Protein AF-A0A942YZ38-F1 (afdb_monomer_lite)

Foldseek 3Di:
DVVVVVVVVVVVVVVVVVVVVVVVVVVVVVVVVVVVVVVVVVVVVVVVVVVVVVVVVVVVVVVVVVVVVVVVVVVVVVVVVVVVVVVVVVVVVVVVVVVVVVVVVVVVVPPPPPPVVVVVVVVVVVVVVCVVPVPDDDDDDDDDDDDDDDDDDDDDDDDDD

pLDDT: mean 71.99, std 17.19, range [37.12, 97.88]

Sequence (161 aa):
MQIILYLSVALIAIAFFILVLSLTKTLKAMKETLESVSHTLDGLESQLKGVTGETTMLLHKTNVLADDIQGKVEKLDTVVHAVQGVGSTIQDMNDSLRKVSTSVSSAMVRNQDKVAQVVQWGAVVKELKDKWFGEKNKHDEKKPFDSEVKIHTHQLERSNS

Secondary structure (DSSP, 8-state):
-HHHHHHHHHHHHHHHHHHHHHHHHHHHHHHHHHHHHHHHHHHHHHHHHHHHHHHHHHHHHHHHHHHHHHHHHHHHHHHHHHHHHHHHHHHHHHHHHHHHHHHHHHHTTS-GGGHHHHHHHHHHHHHHHHHHH--S-------------------------

Structure (mmCIF, N/CA/C/O backbone):
data_AF-A0A942YZ38-F1
#
_entry.id   AF-A0A942YZ38-F1
#
loop_
_atom_site.group_PDB
_atom_site.id
_atom_site.type_symbol
_atom_site.label_atom_id
_atom_site.label_alt_id
_atom_site.label_comp_id
_atom_site.label_asym_id
_atom_site.label_entity_id
_atom_site.label_seq_id
_atom_site.pdbx_PDB_ins_code
_atom_site.Cartn_x
_atom_site.Cartn_y
_atom_site.Cartn_z
_atom_site.occupancy
_atom_site.B_iso_or_equiv
_atom_site.auth_seq_id
_atom_site.auth_comp_id
_atom_site.auth_asym_id
_atom_site.auth_atom_id
_atom_site.pdbx_PDB_model_num
ATOM 1 N N . MET A 1 1 ? 37.250 5.989 -52.418 1.00 74.06 1 MET A N 1
ATOM 2 C CA . MET A 1 1 ? 35.864 6.366 -52.048 1.00 74.06 1 MET A CA 1
ATOM 3 C C . MET A 1 1 ? 35.075 5.206 -51.431 1.00 74.06 1 MET A C 1
ATOM 5 O O . MET A 1 1 ? 34.513 5.404 -50.367 1.00 74.06 1 MET A O 1
ATOM 9 N N . GLN A 1 2 ? 35.073 3.995 -52.008 1.00 85.88 2 GLN A N 1
ATOM 10 C CA . GLN A 1 2 ? 34.259 2.866 -51.506 1.00 85.88 2 GLN A CA 1
ATOM 11 C C . GLN A 1 2 ? 34.633 2.355 -50.097 1.00 85.88 2 GLN A C 1
ATOM 13 O O . GLN A 1 2 ? 33.749 2.044 -49.311 1.00 85.88 2 GLN A O 1
ATOM 18 N N . ILE A 1 3 ? 35.922 2.325 -49.739 1.00 89.88 3 ILE A N 1
ATOM 19 C CA . ILE A 1 3 ? 36.390 1.849 -48.418 1.00 89.88 3 ILE A CA 1
ATOM 20 C C . ILE A 1 3 ? 35.828 2.684 -47.257 1.00 89.88 3 ILE A C 1
ATOM 22 O O . ILE A 1 3 ? 35.427 2.132 -46.238 1.00 89.88 3 ILE A O 1
ATOM 26 N N . ILE A 1 4 ? 35.749 4.008 -47.429 1.00 90.19 4 ILE A N 1
ATOM 27 C CA . ILE A 1 4 ? 35.201 4.920 -46.414 1.00 90.19 4 ILE A CA 1
ATOM 28 C C . ILE A 1 4 ? 33.705 4.637 -46.211 1.00 90.19 4 ILE A C 1
ATOM 30 O O . ILE A 1 4 ? 33.241 4.594 -45.078 1.00 90.19 4 ILE A O 1
ATOM 34 N N . LEU A 1 5 ? 32.974 4.358 -47.298 1.00 91.44 5 LEU A N 1
ATOM 35 C CA . LEU A 1 5 ? 31.548 4.029 -47.251 1.00 91.44 5 LEU A CA 1
ATOM 36 C C . LEU A 1 5 ? 31.299 2.732 -46.464 1.00 91.44 5 LEU A C 1
ATOM 38 O O . LEU A 1 5 ? 30.448 2.720 -45.576 1.00 91.44 5 LEU A O 1
ATOM 42 N N . TYR A 1 6 ? 32.076 1.673 -46.714 1.00 94.06 6 TYR A N 1
ATOM 43 C CA . TYR A 1 6 ? 31.960 0.422 -45.951 1.00 94.06 6 TYR A CA 1
ATOM 44 C C . TYR A 1 6 ? 32.258 0.612 -44.459 1.00 94.06 6 TYR A C 1
ATOM 46 O O . TYR A 1 6 ? 31.536 0.077 -43.618 1.00 94.06 6 TYR A O 1
ATOM 54 N N . LEU A 1 7 ? 33.275 1.412 -44.121 1.00 93.25 7 LEU A N 1
ATOM 55 C CA . LEU A 1 7 ? 33.631 1.688 -42.729 1.00 93.25 7 LEU A CA 1
ATOM 56 C C . LEU A 1 7 ? 32.529 2.471 -41.994 1.00 93.25 7 LEU A C 1
ATOM 58 O O . LEU A 1 7 ? 32.206 2.158 -40.848 1.00 93.25 7 LEU A O 1
ATOM 62 N N . SER A 1 8 ? 31.910 3.454 -42.654 1.00 95.12 8 SER A N 1
ATOM 63 C CA . SER A 1 8 ? 30.788 4.212 -42.086 1.00 95.12 8 SER A CA 1
ATOM 64 C C . SER A 1 8 ? 29.569 3.330 -41.831 1.00 95.12 8 SER A C 1
ATOM 66 O O . SER A 1 8 ? 28.976 3.403 -40.756 1.00 95.12 8 SER A O 1
ATOM 68 N N . VAL A 1 9 ? 29.216 2.466 -42.787 1.00 95.94 9 VAL A N 1
ATOM 69 C CA . VAL A 1 9 ? 28.099 1.523 -42.623 1.00 95.94 9 VAL A CA 1
ATOM 70 C C . VAL A 1 9 ? 28.369 0.561 -41.465 1.00 95.94 9 VAL A C 1
ATOM 72 O O . VAL A 1 9 ? 27.471 0.319 -40.660 1.00 95.94 9 VAL A O 1
ATOM 75 N N . ALA A 1 10 ? 29.607 0.076 -41.318 1.00 95.06 10 ALA A N 1
ATOM 76 C CA . ALA A 1 10 ? 29.989 -0.773 -40.193 1.00 95.06 10 ALA A CA 1
ATOM 77 C C . ALA A 1 10 ? 29.823 -0.058 -38.837 1.00 95.06 10 ALA A C 1
ATOM 79 O O . ALA A 1 10 ? 29.262 -0.636 -37.906 1.00 95.06 10 ALA A O 1
ATOM 80 N N . LEU A 1 11 ? 30.235 1.210 -38.725 1.00 96.25 11 LEU A N 1
ATOM 81 C CA . LEU A 1 11 ? 30.043 1.991 -37.496 1.00 96.25 11 LEU A CA 1
ATOM 82 C C . LEU A 1 11 ? 28.565 2.227 -37.168 1.00 96.25 11 LEU A C 1
ATOM 84 O O . LEU A 1 11 ? 28.163 2.071 -36.014 1.00 96.25 11 LEU A O 1
ATOM 88 N N . ILE A 1 12 ? 27.750 2.566 -38.169 1.00 96.75 12 ILE A N 1
ATOM 89 C CA . ILE A 1 12 ? 26.306 2.762 -37.986 1.00 96.75 12 ILE A CA 1
ATOM 90 C C . ILE A 1 12 ? 25.648 1.458 -37.523 1.00 96.75 12 ILE A C 1
ATOM 92 O O . ILE A 1 12 ? 24.832 1.487 -36.604 1.00 96.75 12 ILE A O 1
ATOM 96 N N . ALA A 1 13 ? 26.029 0.317 -38.103 1.00 96.88 13 ALA A N 1
ATOM 97 C CA . ALA A 1 13 ? 25.505 -0.986 -37.704 1.00 96.88 13 ALA A CA 1
ATOM 98 C C . ALA A 1 13 ? 25.809 -1.300 -36.229 1.00 96.88 13 ALA A C 1
ATOM 100 O O . ALA A 1 13 ? 24.920 -1.743 -35.502 1.00 96.88 13 ALA A O 1
ATOM 101 N N . ILE A 1 14 ? 27.028 -1.012 -35.761 1.00 97.12 14 ILE A N 1
ATOM 102 C CA . ILE A 1 14 ? 27.412 -1.209 -34.354 1.00 97.12 14 ILE A CA 1
ATOM 103 C C . ILE A 1 14 ? 26.615 -0.277 -33.431 1.00 97.12 14 ILE A C 1
ATOM 105 O O . ILE A 1 14 ? 26.077 -0.724 -32.417 1.00 97.12 14 ILE A O 1
ATOM 109 N N . ALA A 1 15 ? 26.490 1.006 -33.782 1.00 97.00 15 ALA A N 1
ATOM 110 C CA . ALA A 1 15 ? 25.721 1.966 -32.990 1.00 97.00 15 ALA A CA 1
ATOM 111 C C . ALA A 1 15 ? 24.236 1.578 -32.905 1.00 97.00 15 ALA A C 1
ATOM 113 O O . ALA A 1 15 ? 23.643 1.592 -31.824 1.00 97.00 15 ALA A O 1
ATOM 114 N N . PHE A 1 16 ? 23.650 1.168 -34.032 1.00 97.88 16 PHE A N 1
ATOM 115 C CA . PHE A 1 16 ? 22.271 0.698 -34.086 1.00 97.88 16 PHE A CA 1
ATOM 116 C C . PHE A 1 16 ? 22.077 -0.579 -33.263 1.00 97.88 16 PHE A C 1
ATOM 118 O O . PHE A 1 16 ? 21.100 -0.692 -32.526 1.00 97.88 16 PHE A O 1
ATOM 125 N N . PHE A 1 17 ? 23.031 -1.511 -33.310 1.00 97.38 17 PHE A N 1
ATOM 126 C CA . PHE A 1 17 ? 22.991 -2.717 -32.488 1.00 97.38 17 PHE A CA 1
ATOM 127 C C . PHE A 1 17 ? 22.954 -2.389 -30.987 1.00 97.38 17 PHE A C 1
ATOM 129 O O . PHE A 1 17 ? 22.100 -2.902 -30.262 1.00 97.38 17 PHE A O 1
ATOM 136 N N . ILE A 1 18 ? 23.810 -1.474 -30.521 1.00 97.50 18 ILE A N 1
ATOM 137 C CA . ILE A 1 18 ? 23.808 -1.015 -29.120 1.00 97.50 18 ILE A CA 1
ATOM 138 C C . ILE A 1 18 ? 22.470 -0.350 -28.756 1.00 97.50 18 ILE A C 1
ATOM 140 O O . ILE A 1 18 ? 21.935 -0.590 -27.669 1.00 97.50 18 ILE A O 1
ATOM 144 N N . LEU A 1 19 ? 21.902 0.453 -29.660 1.00 97.44 19 LEU A N 1
ATOM 145 C CA . LEU A 1 19 ? 20.600 1.091 -29.462 1.00 97.44 19 LEU A CA 1
ATOM 146 C C . LEU A 1 19 ? 19.478 0.055 -29.297 1.00 97.44 19 LEU A C 1
ATOM 148 O O . LEU A 1 19 ? 18.682 0.164 -28.364 1.00 97.44 19 LEU A O 1
ATOM 152 N N . VAL A 1 20 ? 19.449 -0.984 -30.135 1.00 97.56 20 VAL A N 1
ATOM 153 C CA . VAL A 1 20 ? 18.461 -2.072 -30.043 1.00 97.56 20 VAL A CA 1
ATOM 154 C C . VAL A 1 20 ? 18.587 -2.831 -28.719 1.00 97.56 20 VAL A C 1
ATOM 156 O O . VAL A 1 20 ? 17.570 -3.127 -28.082 1.00 97.56 20 VAL A O 1
ATOM 159 N N . LEU A 1 21 ? 19.811 -3.105 -28.256 1.00 97.06 21 LEU A N 1
ATOM 160 C CA . LEU A 1 21 ? 20.030 -3.753 -26.959 1.00 97.06 21 LEU A CA 1
ATOM 161 C C . LEU A 1 21 ? 19.491 -2.906 -25.801 1.00 97.06 21 LEU A C 1
ATOM 163 O O . LEU A 1 21 ? 18.802 -3.430 -24.922 1.00 97.06 21 LEU A O 1
ATOM 167 N N . SER A 1 22 ? 19.771 -1.603 -25.805 1.00 96.50 22 SER A N 1
ATOM 168 C CA . SER A 1 22 ? 19.262 -0.678 -24.786 1.00 96.50 22 SER A CA 1
ATOM 169 C C . SER A 1 22 ? 17.737 -0.586 -24.819 1.00 96.50 22 SER A C 1
ATOM 171 O O . SER A 1 22 ? 17.096 -0.682 -23.775 1.00 96.50 22 SER A O 1
ATOM 173 N N . LEU A 1 23 ? 17.141 -0.493 -26.010 1.00 97.38 23 LEU A N 1
ATOM 174 C CA . LEU A 1 23 ? 15.690 -0.424 -26.164 1.00 97.38 23 LEU A CA 1
ATOM 175 C C . LEU A 1 23 ? 15.004 -1.701 -25.665 1.00 97.38 23 LEU A C 1
ATOM 177 O O . LEU A 1 23 ? 13.996 -1.625 -24.968 1.00 97.38 23 LEU A O 1
ATOM 181 N N . THR A 1 24 ? 15.583 -2.870 -25.947 1.00 96.88 24 THR A N 1
ATOM 182 C CA . THR A 1 24 ? 15.069 -4.159 -25.457 1.00 96.88 24 THR A CA 1
ATOM 183 C C . THR A 1 24 ? 15.045 -4.203 -23.928 1.00 96.88 24 THR A C 1
ATOM 185 O O . THR A 1 24 ? 14.061 -4.652 -23.339 1.00 96.88 24 THR A O 1
ATOM 188 N N . LYS A 1 25 ? 16.094 -3.694 -23.266 1.00 96.25 25 LYS A N 1
ATOM 189 C CA . LYS A 1 25 ? 16.135 -3.591 -21.798 1.00 96.25 25 LYS A CA 1
ATOM 190 C C . LYS A 1 25 ? 15.047 -2.658 -21.266 1.00 96.25 25 LYS A C 1
ATOM 192 O O . LYS A 1 25 ? 14.335 -3.039 -20.341 1.00 96.25 25 LYS A O 1
ATOM 197 N N . THR A 1 26 ? 14.883 -1.482 -21.873 1.00 97.06 26 THR A N 1
ATOM 198 C CA . THR A 1 26 ? 13.847 -0.514 -21.480 1.00 97.06 26 THR A CA 1
ATOM 199 C C . THR A 1 26 ? 12.444 -1.093 -21.635 1.00 97.06 26 THR A C 1
ATOM 201 O O . THR A 1 26 ? 11.640 -1.009 -20.710 1.00 97.06 26 THR A O 1
ATOM 204 N N . LEU A 1 27 ? 12.152 -1.733 -22.771 1.00 96.94 27 LEU A N 1
ATOM 205 C CA . LEU A 1 27 ? 10.853 -2.364 -23.013 1.00 96.94 27 LEU A CA 1
ATOM 206 C C . LEU A 1 27 ? 10.575 -3.494 -22.017 1.00 96.94 27 LEU A C 1
ATOM 208 O O . LEU A 1 27 ? 9.446 -3.627 -21.549 1.00 96.94 27 LEU A O 1
ATOM 212 N N . LYS A 1 28 ? 11.596 -4.278 -21.650 1.00 96.62 28 LYS A N 1
ATOM 213 C CA . LYS A 1 28 ? 11.456 -5.325 -20.633 1.00 96.62 28 LYS A CA 1
ATOM 214 C C . LYS A 1 28 ? 11.135 -4.740 -19.253 1.00 96.62 28 LYS A C 1
ATOM 216 O O . LYS A 1 28 ? 10.180 -5.189 -18.630 1.00 96.62 28 LYS A O 1
ATOM 221 N N . ALA A 1 29 ? 11.856 -3.706 -18.823 1.00 96.06 29 ALA A N 1
ATOM 222 C CA . ALA A 1 29 ? 11.585 -3.023 -17.556 1.00 96.06 29 ALA A CA 1
ATOM 223 C C . ALA A 1 29 ? 10.184 -2.387 -17.530 1.00 96.06 29 ALA A C 1
ATOM 225 O O . ALA A 1 29 ? 9.472 -2.455 -16.528 1.00 96.06 29 ALA A O 1
ATOM 226 N N . MET A 1 30 ? 9.751 -1.810 -18.654 1.00 96.31 30 MET A N 1
ATOM 227 C CA . MET A 1 30 ? 8.404 -1.256 -18.786 1.00 96.31 30 MET A CA 1
ATOM 228 C C . MET A 1 30 ? 7.333 -2.349 -18.701 1.00 96.31 30 MET A C 1
ATOM 230 O O . MET A 1 30 ? 6.317 -2.149 -18.042 1.00 96.31 30 MET A O 1
ATOM 234 N N . LYS A 1 31 ? 7.570 -3.521 -19.303 1.00 96.12 31 LYS A N 1
ATOM 235 C CA . LYS A 1 31 ? 6.676 -4.678 -19.177 1.00 96.12 31 LYS A CA 1
ATOM 236 C C . LYS A 1 31 ? 6.559 -5.146 -17.722 1.00 96.12 31 LYS A C 1
ATOM 238 O O . LYS A 1 31 ? 5.443 -5.291 -17.240 1.00 96.12 31 LYS A O 1
ATOM 243 N N . GLU A 1 32 ? 7.681 -5.320 -17.025 1.00 96.44 32 GLU A N 1
ATOM 244 C CA . GLU A 1 32 ? 7.706 -5.712 -15.604 1.00 96.44 32 GLU A CA 1
ATOM 245 C C . GLU A 1 32 ? 6.981 -4.685 -14.716 1.00 96.44 32 GLU A C 1
ATOM 247 O O . GLU A 1 32 ? 6.253 -5.044 -13.789 1.00 96.44 32 GLU A O 1
ATOM 252 N N . THR A 1 33 ? 7.117 -3.396 -15.039 1.00 96.31 33 THR A N 1
ATOM 253 C CA . THR A 1 33 ? 6.394 -2.316 -14.353 1.00 96.31 33 THR A CA 1
ATOM 254 C C . THR A 1 33 ? 4.887 -2.427 -14.576 1.00 96.31 33 THR A C 1
ATOM 256 O O . THR A 1 33 ? 4.123 -2.369 -13.616 1.00 96.31 33 THR A O 1
ATOM 259 N N . LEU A 1 34 ? 4.444 -2.613 -15.822 1.00 96.12 34 LEU A N 1
ATOM 260 C CA . LEU A 1 34 ? 3.022 -2.760 -16.149 1.00 96.12 34 LEU A CA 1
ATOM 261 C C . LEU A 1 34 ? 2.406 -4.003 -15.494 1.00 96.12 34 LEU A C 1
ATOM 263 O O . LEU A 1 34 ? 1.284 -3.936 -14.999 1.00 96.12 34 LEU A O 1
ATOM 267 N N . GLU A 1 35 ? 3.146 -5.109 -15.439 1.00 95.31 35 GLU A N 1
ATOM 268 C CA . GLU A 1 35 ? 2.733 -6.335 -14.749 1.00 95.31 35 GLU A CA 1
ATOM 269 C C . GLU A 1 35 ? 2.599 -6.106 -13.234 1.00 95.31 35 GLU A C 1
ATOM 271 O O . GLU A 1 35 ? 1.590 -6.472 -12.634 1.00 95.31 35 GLU A O 1
ATOM 276 N N . SER A 1 36 ? 3.545 -5.385 -12.626 1.00 95.25 36 SER A N 1
ATOM 277 C CA . SER A 1 36 ? 3.476 -4.991 -11.210 1.00 95.25 36 SER A CA 1
ATOM 278 C C . SER A 1 36 ? 2.297 -4.059 -10.912 1.00 95.25 36 SER A C 1
ATOM 280 O O . SER A 1 36 ? 1.634 -4.204 -9.884 1.00 95.25 36 SER A O 1
ATOM 282 N N . VAL A 1 37 ? 2.007 -3.111 -11.810 1.00 95.44 37 VAL A N 1
ATOM 283 C CA . VAL A 1 37 ? 0.832 -2.233 -11.703 1.00 95.44 37 VAL A CA 1
ATOM 284 C C . VAL A 1 37 ? -0.451 -3.052 -11.815 1.00 95.44 37 VAL A C 1
ATOM 286 O O . VAL A 1 37 ? -1.337 -2.868 -10.987 1.00 95.44 37 VAL A O 1
ATOM 289 N N . SER A 1 38 ? -0.537 -3.995 -12.759 1.00 93.81 38 SER A N 1
ATOM 290 C CA . SER A 1 38 ? -1.689 -4.901 -12.876 1.00 93.81 38 SER A CA 1
ATOM 291 C C . SER A 1 38 ? -1.907 -5.693 -11.587 1.00 93.81 38 SER A C 1
ATOM 293 O O . SER A 1 38 ? -2.999 -5.664 -11.031 1.00 93.81 38 SER A O 1
ATOM 295 N N . HIS A 1 39 ? -0.854 -6.311 -11.045 1.00 93.12 39 HIS A N 1
ATOM 296 C CA . HIS A 1 39 ? -0.932 -7.031 -9.772 1.00 93.12 39 HIS A CA 1
ATOM 297 C C . HIS A 1 39 ? -1.317 -6.132 -8.594 1.00 93.12 39 HIS A C 1
ATOM 299 O O . HIS A 1 39 ? -2.035 -6.564 -7.694 1.00 93.12 39 HIS A O 1
ATOM 305 N N . THR A 1 40 ? -0.861 -4.878 -8.590 1.00 93.44 40 THR A N 1
ATOM 306 C CA . THR A 1 40 ? -1.246 -3.897 -7.567 1.00 93.44 40 THR A CA 1
ATOM 307 C C . THR A 1 40 ? -2.728 -3.555 -7.672 1.00 93.44 40 THR A C 1
ATOM 309 O O . THR A 1 40 ? -3.398 -3.475 -6.647 1.00 93.44 40 THR A O 1
ATOM 312 N N . LEU A 1 41 ? -3.254 -3.383 -8.886 1.00 91.50 41 LEU A N 1
ATOM 313 C CA . LEU A 1 41 ? -4.675 -3.120 -9.113 1.00 91.50 41 LEU A CA 1
ATOM 314 C C . LEU A 1 41 ? -5.542 -4.321 -8.720 1.00 91.50 41 LEU A C 1
ATOM 316 O O . LEU A 1 41 ? -6.530 -4.123 -8.016 1.00 91.50 41 LEU A O 1
ATOM 320 N N . ASP A 1 42 ? -5.135 -5.546 -9.059 1.00 87.75 42 ASP A N 1
ATOM 321 C CA . ASP A 1 42 ? -5.824 -6.772 -8.627 1.00 87.75 42 ASP A CA 1
ATOM 322 C C . ASP A 1 42 ? -5.809 -6.910 -7.094 1.00 87.75 42 ASP A C 1
ATOM 324 O O . ASP A 1 42 ? -6.827 -7.194 -6.455 1.00 87.75 42 ASP A O 1
ATOM 328 N N . GLY A 1 43 ? -4.649 -6.661 -6.476 1.00 88.62 43 GLY A N 1
ATOM 329 C CA . GLY A 1 43 ? -4.490 -6.672 -5.025 1.00 88.62 43 GLY A CA 1
ATOM 330 C C . GLY A 1 43 ? -5.316 -5.586 -4.334 1.00 88.62 43 GLY A C 1
ATOM 331 O O . GLY A 1 43 ? -5.862 -5.827 -3.255 1.00 88.62 43 GLY A O 1
ATOM 332 N N . LEU A 1 44 ? -5.442 -4.409 -4.949 1.00 87.75 44 LEU A N 1
ATOM 333 C CA . LEU A 1 44 ? -6.273 -3.313 -4.459 1.00 87.75 44 LEU A CA 1
ATOM 334 C C . LEU A 1 44 ? -7.764 -3.636 -4.605 1.00 87.75 44 LEU A C 1
ATOM 336 O O . LEU A 1 44 ? -8.513 -3.418 -3.658 1.00 87.75 44 LEU A O 1
ATOM 340 N N . GLU A 1 45 ? -8.204 -4.204 -5.731 1.00 82.25 45 GLU A N 1
ATOM 341 C CA . GLU A 1 45 ? -9.588 -4.657 -5.919 1.00 82.25 45 GLU A CA 1
ATOM 342 C C . GLU A 1 45 ? -9.968 -5.706 -4.865 1.00 82.25 45 GLU A C 1
ATOM 344 O O . GLU A 1 45 ? -11.022 -5.607 -4.230 1.00 82.25 45 GLU A O 1
ATOM 349 N N . SER A 1 46 ? -9.090 -6.684 -4.627 1.00 81.88 46 SER A N 1
ATOM 350 C CA . SER A 1 46 ? -9.298 -7.709 -3.601 1.00 81.88 46 SER A CA 1
ATOM 351 C C . SER A 1 46 ? -9.386 -7.105 -2.197 1.00 81.88 46 SER A C 1
ATOM 353 O O . SER A 1 46 ? -10.262 -7.483 -1.417 1.00 81.88 46 SER A O 1
ATOM 355 N N . GLN A 1 47 ? -8.512 -6.149 -1.869 1.00 78.31 47 GLN A N 1
ATOM 356 C CA . GLN A 1 47 ? -8.551 -5.446 -0.585 1.00 78.31 47 GLN A CA 1
ATOM 357 C C . GLN A 1 47 ? -9.815 -4.601 -0.439 1.00 78.31 47 GLN A C 1
ATOM 359 O O . GLN A 1 47 ? -10.441 -4.638 0.613 1.00 78.31 47 GLN A O 1
ATOM 364 N N . LEU A 1 48 ? -10.250 -3.895 -1.484 1.00 79.69 48 LEU A N 1
ATOM 365 C CA . LEU A 1 48 ? -11.480 -3.102 -1.454 1.00 79.69 48 LEU A CA 1
ATOM 366 C C . LEU A 1 48 ? -12.726 -3.977 -1.289 1.00 79.69 48 LEU A C 1
ATOM 368 O O . LEU A 1 48 ? -13.628 -3.603 -0.538 1.00 79.69 48 LEU A O 1
ATOM 372 N N . LYS A 1 49 ? -12.776 -5.159 -1.919 1.00 73.25 49 LYS A N 1
ATOM 373 C CA . LYS A 1 49 ? -13.841 -6.148 -1.671 1.00 73.25 49 LYS A CA 1
ATOM 374 C C . LYS A 1 49 ? -13.826 -6.639 -0.220 1.00 73.25 49 LYS A C 1
ATOM 376 O O . LYS A 1 49 ? -14.886 -6.698 0.400 1.00 73.25 49 LYS A O 1
ATOM 381 N N . GLY A 1 50 ? -12.644 -6.924 0.333 1.00 74.50 50 GLY A N 1
ATOM 382 C CA . GLY A 1 50 ? -12.468 -7.287 1.744 1.00 74.50 50 GLY A CA 1
ATOM 383 C C . GLY A 1 50 ? -12.940 -6.185 2.696 1.00 74.50 50 GLY A C 1
ATOM 384 O O . GLY A 1 50 ? -13.821 -6.422 3.515 1.00 74.50 50 GLY A O 1
ATOM 385 N N . VAL A 1 51 ? -12.450 -4.957 2.515 1.00 70.50 51 VAL A N 1
ATOM 386 C CA . VAL A 1 51 ? -12.810 -3.778 3.321 1.00 70.50 51 VAL A CA 1
ATOM 387 C C . VAL A 1 51 ? -14.293 -3.433 3.190 1.00 70.50 51 VAL A C 1
ATOM 389 O O . VAL A 1 51 ? -14.919 -3.086 4.185 1.00 70.50 51 VAL A O 1
ATOM 392 N N . THR A 1 52 ? -14.902 -3.555 2.008 1.00 73.31 52 THR A N 1
ATOM 393 C CA . THR A 1 52 ? -16.351 -3.327 1.826 1.00 73.31 52 THR A CA 1
ATOM 394 C C . THR A 1 52 ? -17.177 -4.401 2.538 1.00 73.31 52 THR A C 1
ATOM 396 O O . THR A 1 52 ? -18.200 -4.089 3.153 1.00 73.31 52 THR A O 1
ATOM 399 N N . GLY A 1 53 ? -16.723 -5.658 2.520 1.00 71.81 53 GLY A N 1
ATOM 400 C CA . GLY A 1 53 ? -17.335 -6.746 3.287 1.00 71.81 53 GLY A CA 1
ATOM 401 C C . GLY A 1 53 ? -17.213 -6.532 4.798 1.00 71.81 53 GLY A C 1
ATOM 402 O O . GLY A 1 53 ? -18.210 -6.615 5.517 1.00 71.81 53 GLY A O 1
ATOM 403 N N . GLU A 1 54 ? -16.024 -6.167 5.277 1.00 63.28 54 GLU A N 1
ATOM 404 C CA . GLU A 1 54 ? -15.783 -5.820 6.681 1.00 63.28 54 GLU A CA 1
ATOM 405 C C . GLU A 1 54 ? -16.562 -4.569 7.105 1.00 63.28 54 GLU A C 1
ATOM 407 O O . GLU A 1 54 ? -17.141 -4.557 8.183 1.00 63.28 54 GLU A O 1
ATOM 412 N N . THR A 1 55 ? -16.683 -3.552 6.248 1.00 71.50 55 THR A N 1
ATOM 413 C CA . THR A 1 55 ? -17.483 -2.342 6.509 1.00 71.50 55 THR A CA 1
ATOM 414 C C . THR A 1 55 ? -18.971 -2.671 6.586 1.00 71.50 55 THR A C 1
ATOM 416 O O . THR A 1 55 ? -19.666 -2.164 7.462 1.00 71.50 55 THR A O 1
ATOM 419 N N . THR A 1 56 ? -19.466 -3.569 5.730 1.00 66.56 56 THR A N 1
ATOM 420 C CA . THR A 1 56 ? -20.843 -4.081 5.823 1.00 66.56 56 THR A CA 1
ATOM 421 C C . THR A 1 56 ? -21.059 -4.826 7.143 1.00 66.56 56 THR A C 1
ATOM 423 O O . THR A 1 56 ? -22.072 -4.632 7.817 1.00 66.56 56 THR A O 1
ATOM 426 N N . MET A 1 57 ? -20.076 -5.625 7.568 1.00 66.00 57 MET A N 1
ATOM 427 C CA . MET A 1 57 ? -20.095 -6.303 8.865 1.00 66.00 57 MET A CA 1
ATOM 428 C C . MET A 1 57 ? -20.021 -5.313 10.039 1.00 66.00 57 MET A C 1
ATOM 430 O O . MET A 1 57 ? -20.693 -5.523 11.049 1.00 66.00 57 MET A O 1
ATOM 434 N N . LEU A 1 58 ? -19.255 -4.227 9.915 1.00 58.91 58 LEU A N 1
ATOM 435 C CA . LEU A 1 58 ? -19.178 -3.149 10.902 1.00 58.91 58 LEU A CA 1
ATOM 436 C C . LEU A 1 58 ? -20.498 -2.383 10.989 1.00 58.91 58 LEU A C 1
ATOM 438 O O . LEU A 1 58 ? -20.985 -2.197 12.094 1.00 58.91 58 LEU A O 1
ATOM 442 N N . LEU A 1 59 ? -21.132 -2.030 9.866 1.00 64.19 59 LEU A N 1
ATOM 443 C CA . LEU A 1 59 ? -22.468 -1.421 9.852 1.00 64.19 59 LEU A CA 1
ATOM 444 C C . LEU A 1 59 ? -23.503 -2.327 10.526 1.00 64.19 59 LEU A C 1
ATOM 446 O O . LEU A 1 59 ? -24.320 -1.855 11.317 1.00 64.19 59 LEU A O 1
ATOM 450 N N . HIS A 1 60 ? -23.437 -3.637 10.282 1.00 66.12 60 HIS A N 1
ATOM 451 C CA . HIS A 1 60 ? -24.314 -4.588 10.954 1.00 66.12 60 HIS A CA 1
ATOM 452 C C . HIS A 1 60 ? -24.030 -4.671 12.463 1.00 66.12 60 HIS A C 1
ATOM 454 O O . HIS A 1 60 ? -24.961 -4.629 13.266 1.00 66.12 60 HIS A O 1
ATOM 460 N N . LYS A 1 61 ? -22.754 -4.702 12.871 1.00 67.88 61 LYS A N 1
ATOM 461 C CA . LYS A 1 61 ? -22.355 -4.652 14.286 1.00 67.88 61 LYS A CA 1
ATOM 462 C C . LYS A 1 61 ? -22.747 -3.335 14.952 1.00 67.88 61 LYS A C 1
ATOM 464 O O . LYS A 1 61 ? -23.155 -3.383 16.100 1.00 67.88 61 LYS A O 1
ATOM 469 N N . THR A 1 62 ? -22.689 -2.196 14.262 1.00 70.56 62 THR A N 1
ATOM 470 C CA . THR A 1 62 ? -23.179 -0.898 14.751 1.00 70.56 62 THR A CA 1
ATOM 471 C C . THR A 1 62 ? -24.694 -0.904 14.928 1.00 70.56 62 THR A C 1
ATOM 473 O O . THR A 1 62 ? -25.171 -0.372 15.923 1.00 70.56 62 THR A O 1
ATOM 476 N N . ASN A 1 63 ? -25.449 -1.548 14.032 1.00 68.31 63 ASN A N 1
ATOM 477 C CA . ASN A 1 63 ? -26.897 -1.714 14.189 1.00 68.31 63 ASN A CA 1
ATOM 478 C C . ASN A 1 63 ? -27.239 -2.582 15.415 1.00 68.31 63 ASN A C 1
ATOM 480 O O . ASN A 1 63 ? -28.127 -2.238 16.185 1.00 68.31 63 ASN A O 1
ATOM 484 N N . VAL A 1 64 ? -26.482 -3.660 15.644 1.00 68.88 64 VAL A N 1
ATOM 485 C CA . VAL A 1 64 ? -26.606 -4.496 16.854 1.00 68.88 64 VAL A CA 1
ATOM 486 C C . VAL A 1 64 ? -26.142 -3.748 18.111 1.00 68.88 64 VAL 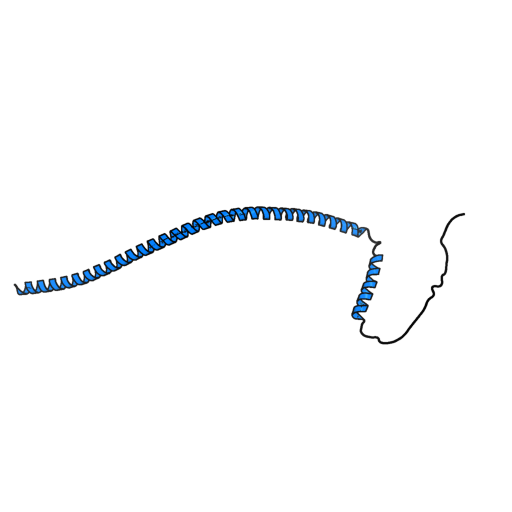A C 1
ATOM 488 O O . VAL A 1 64 ? -26.720 -3.918 19.178 1.00 68.88 64 VAL A O 1
ATOM 491 N N . LEU A 1 65 ? -25.130 -2.883 18.002 1.00 62.19 65 LEU A N 1
ATOM 492 C CA . LEU A 1 65 ? -24.685 -2.028 19.105 1.00 62.19 65 LEU A CA 1
ATOM 493 C C . LEU A 1 65 ? -25.736 -0.974 19.463 1.00 62.19 65 LEU A C 1
ATOM 495 O O . LEU A 1 65 ? -25.922 -0.689 20.639 1.00 62.19 65 LEU A O 1
ATOM 499 N N . ALA A 1 66 ? -26.421 -0.401 18.471 1.00 67.62 66 ALA A N 1
ATOM 500 C CA . ALA A 1 66 ? -27.521 0.530 18.697 1.00 67.62 66 ALA A CA 1
ATOM 501 C C . ALA A 1 66 ? -28.688 -0.155 19.433 1.00 67.62 66 ALA A C 1
ATOM 503 O O . ALA A 1 66 ? -29.236 0.421 20.372 1.00 67.62 66 ALA A O 1
ATOM 504 N N . ASP A 1 67 ? -28.992 -1.402 19.065 1.00 68.81 67 ASP A N 1
ATOM 505 C CA . ASP A 1 67 ? -30.015 -2.231 19.714 1.00 68.81 67 ASP A CA 1
ATOM 506 C C . ASP A 1 67 ? -29.630 -2.603 21.168 1.00 68.81 67 ASP A C 1
ATOM 508 O O . ASP A 1 67 ? -30.416 -2.433 22.101 1.00 68.81 67 ASP A O 1
ATOM 512 N N . ASP A 1 68 ? -28.373 -2.996 21.414 1.00 72.88 68 ASP A N 1
ATOM 513 C CA . ASP A 1 68 ? -27.868 -3.296 22.768 1.00 72.88 68 ASP A CA 1
ATOM 514 C C . ASP A 1 68 ? -27.762 -2.040 23.655 1.00 72.88 68 ASP A C 1
ATOM 516 O O . ASP A 1 68 ? -27.997 -2.104 24.864 1.00 72.88 68 ASP A O 1
ATOM 520 N N . ILE A 1 69 ? -27.471 -0.869 23.076 1.00 72.56 69 ILE A N 1
ATOM 521 C CA . ILE A 1 69 ? -27.518 0.407 23.805 1.00 72.56 69 ILE A CA 1
ATOM 522 C C . ILE A 1 69 ? -28.943 0.695 24.273 1.00 72.56 69 ILE A C 1
ATOM 524 O O . ILE A 1 69 ? -29.114 1.079 25.430 1.00 72.56 69 ILE A O 1
ATOM 528 N N . GLN A 1 70 ? -29.960 0.474 23.438 1.00 66.06 70 GLN A N 1
ATOM 529 C CA . GLN A 1 70 ? -31.351 0.695 23.834 1.00 66.06 70 GLN A CA 1
ATOM 530 C C . GLN A 1 70 ? -31.742 -0.206 25.018 1.00 66.06 70 GLN A C 1
ATOM 532 O O . GLN A 1 70 ? -32.247 0.291 26.028 1.00 66.06 70 GLN A O 1
ATOM 537 N N . GLY A 1 71 ? -31.380 -1.493 24.970 1.00 70.00 71 GLY A N 1
ATOM 538 C CA . GLY A 1 71 ? -31.610 -2.430 26.078 1.00 70.00 71 GLY A CA 1
ATOM 539 C C . GLY A 1 71 ? -30.773 -2.152 27.339 1.00 70.00 71 GLY A C 1
ATOM 540 O O . GLY A 1 71 ? -31.205 -2.449 28.456 1.00 70.00 71 GLY A O 1
ATOM 541 N N . LYS A 1 72 ? -29.571 -1.572 27.212 1.00 70.12 72 LYS A N 1
ATOM 542 C CA . LYS A 1 72 ? -28.762 -1.133 28.366 1.00 70.12 72 LYS A CA 1
ATOM 543 C C . LYS A 1 72 ? -29.287 0.161 28.986 1.00 70.12 72 LYS A C 1
ATOM 545 O O . LYS A 1 72 ? -29.223 0.285 30.205 1.00 70.12 72 LYS A O 1
ATOM 550 N N . VAL A 1 73 ? -29.824 1.090 28.195 1.00 70.88 73 VAL A N 1
ATOM 551 C CA . VAL A 1 73 ? -30.435 2.338 28.688 1.00 70.88 73 VAL A CA 1
ATOM 552 C C . VAL A 1 73 ? -31.705 2.049 29.489 1.00 70.88 73 VAL A C 1
ATOM 554 O O . VAL A 1 73 ? -31.874 2.606 30.569 1.00 70.88 73 VAL A O 1
ATOM 557 N N . GLU A 1 74 ? -32.537 1.109 29.044 1.00 68.75 74 GLU A N 1
ATOM 558 C CA . GLU A 1 74 ? -33.724 0.667 29.795 1.00 68.75 74 GLU A CA 1
ATOM 559 C C . GLU A 1 74 ? -33.351 0.039 31.157 1.00 68.75 74 GLU A C 1
ATOM 561 O O . GLU A 1 74 ? -33.984 0.277 32.189 1.00 68.75 74 GLU A O 1
ATOM 566 N N . LYS A 1 75 ? -32.235 -0.700 31.205 1.00 68.81 75 LYS A N 1
ATOM 567 C CA . LYS A 1 75 ? -31.677 -1.227 32.463 1.00 68.81 75 LYS A CA 1
ATOM 568 C C . LYS A 1 75 ? -31.059 -0.136 33.340 1.00 68.81 75 LYS A C 1
ATOM 570 O O . LYS A 1 75 ? -31.132 -0.246 34.562 1.00 68.81 75 LYS A O 1
ATOM 575 N N . LEU A 1 76 ? -30.465 0.907 32.755 1.00 70.94 76 LEU A N 1
ATOM 576 C CA . LEU A 1 76 ? -29.971 2.064 33.507 1.00 70.94 76 LEU A CA 1
ATOM 577 C C . LEU A 1 76 ? -31.118 2.828 34.169 1.00 70.94 76 LEU A C 1
ATOM 579 O O . LEU A 1 76 ? -30.966 3.204 35.324 1.00 70.94 76 LEU A O 1
ATOM 583 N N . ASP A 1 77 ? -32.262 2.984 33.504 1.00 69.50 77 ASP A N 1
ATOM 584 C CA . ASP A 1 77 ? -33.457 3.601 34.095 1.00 69.50 77 ASP A CA 1
ATOM 585 C C . ASP A 1 77 ? -33.921 2.839 35.351 1.00 69.50 77 ASP A C 1
ATOM 587 O O . ASP A 1 77 ? -34.127 3.415 36.420 1.00 69.50 77 ASP A O 1
ATOM 591 N N . THR A 1 78 ? -33.918 1.503 35.280 1.00 74.06 78 THR A N 1
ATOM 592 C CA . THR A 1 78 ? -34.215 0.631 36.430 1.00 74.06 78 THR A CA 1
ATOM 593 C C . THR A 1 78 ? -33.195 0.787 37.568 1.00 74.06 78 THR A C 1
ATOM 595 O O . THR A 1 78 ? -33.570 0.816 38.740 1.00 74.06 78 THR A O 1
ATOM 598 N N . VAL A 1 79 ? -31.900 0.906 37.256 1.00 73.88 79 VAL A N 1
ATOM 599 C CA . VAL A 1 79 ? -30.843 1.110 38.266 1.00 73.88 79 VAL A CA 1
ATOM 600 C C . VAL A 1 79 ? -30.924 2.509 38.884 1.00 73.88 79 VAL A C 1
ATOM 602 O O . VAL A 1 79 ? -30.765 2.646 40.096 1.00 73.88 79 VAL A O 1
ATOM 605 N N . VAL A 1 80 ? -31.220 3.539 38.090 1.00 76.50 80 VAL A N 1
ATOM 606 C CA . VAL A 1 80 ? -31.434 4.913 38.570 1.00 76.50 80 VAL A CA 1
ATOM 607 C C . VAL A 1 80 ? -32.636 4.960 39.517 1.00 76.50 80 VAL A C 1
ATOM 609 O O . VAL A 1 80 ? -32.527 5.513 40.615 1.00 76.50 80 VAL A O 1
ATOM 612 N N . HIS A 1 81 ? -33.738 4.291 39.170 1.00 71.94 81 HIS A N 1
ATOM 613 C CA . HIS A 1 81 ? -34.892 4.142 40.057 1.00 71.94 81 HIS A CA 1
ATOM 614 C C . HIS A 1 81 ? -34.579 3.333 41.328 1.00 71.94 81 HIS A C 1
ATOM 616 O O . HIS A 1 81 ? -35.015 3.710 42.418 1.00 71.94 81 HIS A O 1
ATOM 622 N N . ALA A 1 82 ? -33.775 2.270 41.237 1.00 73.00 82 ALA A N 1
ATOM 623 C CA . ALA A 1 82 ? -33.341 1.508 42.410 1.00 73.00 82 ALA A CA 1
ATOM 624 C C . ALA A 1 82 ? -32.485 2.357 43.373 1.00 73.00 82 ALA A C 1
ATOM 626 O O . ALA A 1 82 ? -32.647 2.265 44.591 1.00 73.00 82 ALA A O 1
ATOM 627 N N . VAL A 1 83 ? -31.622 3.235 42.849 1.00 70.88 83 VAL A N 1
ATOM 628 C CA . VAL A 1 83 ? -30.820 4.173 43.658 1.00 70.88 83 VAL A CA 1
ATOM 629 C C . VAL A 1 83 ? -31.692 5.255 44.302 1.00 70.88 83 VAL A C 1
ATOM 631 O O . VAL A 1 83 ? -31.431 5.647 45.440 1.00 70.88 83 VAL A O 1
ATOM 634 N N . GLN A 1 84 ? -32.766 5.694 43.642 1.00 74.25 84 GLN A N 1
ATOM 635 C CA . GLN A 1 84 ? -33.728 6.635 44.223 1.00 74.25 84 GLN A CA 1
ATOM 636 C C . GLN A 1 84 ? -34.404 6.068 45.489 1.00 74.25 84 GLN A C 1
ATOM 638 O O . GLN A 1 84 ? -34.545 6.790 46.477 1.00 74.25 84 GLN A O 1
ATOM 643 N N . GLY A 1 85 ? -34.736 4.769 45.506 1.00 71.50 85 GLY A N 1
ATOM 644 C CA . GLY A 1 85 ? -35.265 4.079 46.696 1.00 71.50 85 GLY A CA 1
ATOM 645 C C . GLY A 1 85 ? -34.245 3.905 47.836 1.00 71.50 85 GLY A C 1
ATOM 646 O O . GLY A 1 85 ? -34.603 3.905 49.016 1.00 71.50 85 GLY A O 1
ATOM 647 N N . VAL A 1 86 ? -32.949 3.823 47.518 1.00 74.19 86 VAL A N 1
ATOM 648 C CA . VAL A 1 86 ? -31.880 3.877 48.534 1.00 74.19 86 VAL A CA 1
ATOM 649 C C . VAL A 1 86 ? -31.735 5.298 49.088 1.00 74.19 86 VAL A C 1
ATOM 651 O O . VAL A 1 86 ? -31.552 5.466 50.293 1.00 74.19 86 VAL A O 1
ATOM 654 N N . GLY A 1 87 ? -31.888 6.320 48.240 1.00 70.31 87 GLY A N 1
ATOM 655 C CA . GLY A 1 87 ? -31.892 7.728 48.645 1.00 70.31 87 GLY A CA 1
ATOM 656 C C . GLY A 1 87 ? -32.962 8.042 49.694 1.00 70.31 87 GLY A C 1
ATOM 657 O O . GLY A 1 87 ? -32.644 8.650 50.717 1.00 70.31 87 GLY A O 1
ATOM 658 N N . SER A 1 88 ? -34.193 7.555 49.503 1.00 71.75 88 SER A N 1
ATOM 659 C CA . SER A 1 88 ? -35.257 7.705 50.508 1.00 71.75 88 SER A CA 1
ATOM 660 C C . SER A 1 88 ? -34.943 6.947 51.801 1.00 71.75 88 SER A C 1
ATOM 662 O O . SER A 1 88 ? -35.130 7.485 52.886 1.00 71.75 88 SER A O 1
ATOM 664 N N . THR A 1 89 ? -34.361 5.747 51.704 1.00 74.25 89 THR A N 1
ATOM 665 C CA . THR A 1 89 ? -33.983 4.944 52.881 1.00 74.25 89 THR A CA 1
ATOM 666 C C . THR A 1 89 ? -32.898 5.624 53.725 1.00 74.25 89 THR A C 1
ATOM 668 O O . THR A 1 89 ? -32.958 5.600 54.953 1.00 74.25 89 THR A O 1
ATOM 671 N N . ILE A 1 90 ? -31.908 6.266 53.093 1.00 76.69 90 ILE A N 1
ATOM 672 C CA . ILE A 1 90 ? -30.867 7.031 53.803 1.00 76.69 90 ILE A CA 1
ATOM 673 C C . ILE A 1 90 ? -31.476 8.255 54.498 1.00 76.69 90 ILE A C 1
ATOM 675 O O . ILE A 1 90 ? -31.078 8.589 55.617 1.00 76.69 90 ILE A O 1
ATOM 679 N N . GLN A 1 91 ? -32.454 8.903 53.864 1.00 75.94 91 GLN A N 1
ATOM 680 C CA . GLN A 1 91 ? -33.160 10.042 54.442 1.00 75.94 91 GLN A CA 1
ATOM 681 C C . GLN A 1 91 ? -33.994 9.628 55.668 1.00 75.94 91 GLN A C 1
ATOM 683 O O . GLN A 1 91 ? -33.856 10.242 56.728 1.00 75.94 91 GLN A O 1
ATOM 688 N N . ASP A 1 92 ? -34.721 8.512 55.582 1.00 76.50 92 ASP A N 1
ATOM 689 C CA . ASP A 1 92 ? -35.463 7.922 56.706 1.00 76.50 92 ASP A CA 1
ATOM 690 C C . ASP A 1 92 ? -34.532 7.453 57.845 1.00 76.50 92 ASP A C 1
ATOM 692 O O . ASP A 1 92 ? -34.866 7.544 59.036 1.00 76.50 92 ASP A O 1
ATOM 696 N N . MET A 1 93 ? -33.327 6.980 57.503 1.00 76.62 93 MET A N 1
ATOM 697 C CA . MET A 1 93 ? -32.308 6.582 58.478 1.00 76.62 93 MET A CA 1
ATOM 698 C C . MET A 1 93 ? -31.722 7.792 59.214 1.00 76.62 93 MET A C 1
ATOM 700 O O . MET A 1 93 ? -31.521 7.723 60.428 1.00 76.62 93 MET A O 1
ATOM 704 N N . ASN A 1 94 ? -31.496 8.912 58.523 1.00 79.00 94 ASN A N 1
ATOM 705 C CA . ASN A 1 94 ? -31.050 10.163 59.139 1.00 79.00 94 ASN A CA 1
ATOM 706 C C . ASN A 1 94 ? -32.082 10.693 60.151 1.00 79.00 94 ASN A C 1
ATOM 708 O O . ASN A 1 94 ? -31.726 11.055 61.276 1.00 79.00 94 ASN A O 1
ATOM 712 N N . ASP A 1 95 ? -33.368 10.657 59.798 1.00 79.88 95 ASP A N 1
ATOM 713 C CA . ASP A 1 95 ? -34.451 11.082 60.692 1.00 79.88 95 ASP A CA 1
ATOM 714 C C . ASP A 1 95 ? -34.606 10.152 61.905 1.00 79.88 95 ASP A C 1
ATOM 716 O O . ASP A 1 95 ? -34.801 10.617 63.037 1.00 79.88 95 ASP A O 1
ATOM 720 N N . SER A 1 96 ? -34.439 8.843 61.702 1.00 75.75 96 SER A N 1
ATOM 721 C CA . SER A 1 96 ? -34.467 7.842 62.775 1.00 75.75 96 SER A CA 1
ATOM 722 C C . SER A 1 96 ? -33.278 7.985 63.730 1.00 75.75 96 SER A C 1
ATOM 724 O O . SER A 1 96 ? -33.466 7.994 64.949 1.00 75.75 96 SER A O 1
ATOM 726 N N . LEU A 1 97 ? -32.062 8.174 63.206 1.00 73.81 97 LEU A N 1
ATOM 727 C CA . LEU A 1 97 ? -30.853 8.405 64.005 1.00 73.81 97 LEU A CA 1
ATOM 728 C C . LEU A 1 97 ? -30.941 9.708 64.800 1.00 73.81 97 LEU A C 1
ATOM 730 O O . LEU A 1 97 ? -30.578 9.734 65.978 1.00 73.81 97 LEU A O 1
ATOM 734 N N . ARG A 1 98 ? -31.480 10.774 64.200 1.00 76.69 98 ARG A N 1
ATOM 735 C CA . ARG A 1 98 ? -31.700 12.048 64.889 1.00 76.69 98 ARG A CA 1
ATOM 736 C C . ARG A 1 98 ? -32.707 11.897 66.031 1.00 76.69 98 ARG A C 1
ATOM 738 O O . ARG A 1 98 ? -32.422 12.344 67.140 1.00 76.69 98 ARG A O 1
ATOM 745 N N . LYS A 1 99 ? -33.828 11.196 65.811 1.00 73.50 99 LYS A N 1
ATOM 746 C CA . LYS A 1 99 ? -34.808 10.874 66.868 1.00 73.50 99 LYS A CA 1
ATOM 747 C C . LYS A 1 99 ? -34.194 10.052 68.001 1.00 73.50 99 LYS A C 1
ATOM 749 O O . LYS A 1 99 ? -34.363 10.413 69.163 1.00 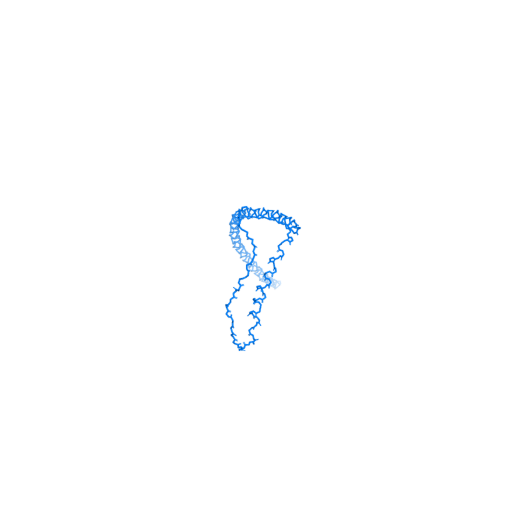73.50 99 LYS A O 1
ATOM 754 N N . VAL A 1 100 ? -33.454 8.989 67.680 1.00 71.94 100 VAL A N 1
ATOM 755 C CA . VAL A 1 100 ? -32.800 8.129 68.681 1.00 71.94 100 VAL A CA 1
ATOM 756 C C . VAL A 1 100 ? -31.746 8.906 69.467 1.00 71.94 100 VAL A C 1
ATOM 758 O O . VAL A 1 100 ? -31.719 8.815 70.691 1.00 71.94 100 VAL A O 1
ATOM 761 N N . SER A 1 101 ? -30.931 9.730 68.804 1.00 72.00 101 SER A N 1
ATOM 762 C CA . SER A 1 101 ? -29.934 10.579 69.464 1.00 72.00 101 SER A CA 1
ATOM 763 C C . SER A 1 101 ? -30.582 11.569 70.436 1.00 72.00 101 SER A C 1
ATOM 765 O O . SER A 1 101 ? -30.091 11.752 71.552 1.00 72.00 101 SER A O 1
ATOM 767 N N . THR A 1 102 ? -31.701 12.191 70.053 1.00 65.50 102 THR A N 1
ATOM 768 C CA . THR A 1 102 ? -32.442 13.098 70.941 1.00 65.50 102 THR A CA 1
ATOM 769 C C . THR A 1 102 ? -33.096 12.342 72.106 1.00 65.50 102 THR A C 1
ATOM 771 O O . THR A 1 102 ? -33.054 12.829 73.238 1.00 65.50 102 THR A O 1
ATOM 774 N N . SER A 1 103 ? -33.631 11.137 71.881 1.00 63.59 103 SER A N 1
ATOM 775 C CA . SER A 1 103 ? -34.226 10.287 72.928 1.00 63.59 103 SER A CA 1
ATOM 776 C C . SER A 1 103 ? -33.198 9.687 73.896 1.00 63.59 103 SER A C 1
ATOM 778 O O . SER A 1 103 ? -33.480 9.581 75.085 1.00 63.59 103 SER A O 1
ATOM 780 N N . VAL A 1 104 ? -31.991 9.346 73.438 1.00 58.41 104 VAL A N 1
ATOM 781 C CA . VAL A 1 104 ? -30.891 8.864 74.296 1.00 58.41 104 VAL A CA 1
ATOM 782 C C . VAL A 1 104 ? -30.342 9.994 75.168 1.00 58.41 104 VAL A C 1
ATOM 784 O O . VAL A 1 104 ? -30.144 9.797 76.367 1.00 58.41 104 VAL A O 1
ATOM 787 N N . SER A 1 105 ? -3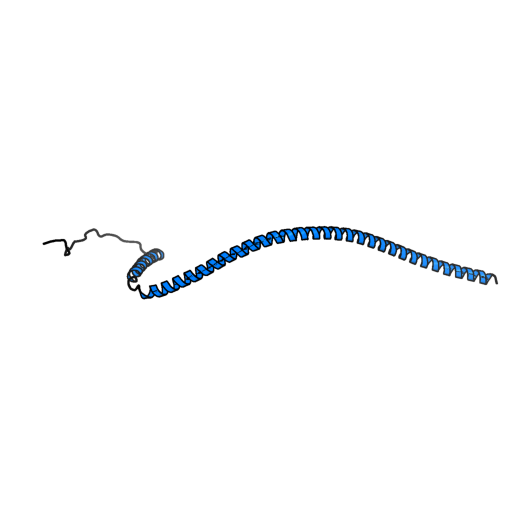0.178 11.196 74.604 1.00 57.97 105 SER A N 1
ATOM 788 C CA . SER A 1 105 ? -29.749 12.378 75.363 1.00 57.97 105 SER A CA 1
ATOM 789 C C . SER A 1 105 ? -30.752 12.762 76.461 1.00 57.97 105 SER A C 1
ATOM 791 O O . SER A 1 105 ? -30.349 13.142 77.559 1.00 57.97 105 SER A O 1
ATOM 793 N N . SER A 1 106 ? -32.053 12.585 76.214 1.00 56.88 106 SER A N 1
ATOM 794 C CA . SER A 1 106 ? -33.106 12.865 77.202 1.00 56.88 106 SER A CA 1
ATOM 795 C C . SER A 1 106 ? -33.377 11.705 78.178 1.00 56.88 106 SER A C 1
ATOM 797 O O . SER A 1 106 ? -33.789 11.955 79.312 1.00 56.88 106 SER A O 1
ATOM 799 N N . ALA A 1 107 ? -33.074 10.452 77.817 1.00 55.44 107 ALA A N 1
ATOM 800 C CA . ALA A 1 107 ? -33.161 9.298 78.722 1.00 55.44 107 ALA A CA 1
ATOM 801 C C . ALA A 1 107 ? -31.991 9.210 79.726 1.00 55.44 107 ALA A C 1
ATOM 803 O O . ALA A 1 107 ? -32.160 8.651 80.812 1.00 55.44 107 ALA A O 1
ATOM 804 N N . MET A 1 108 ? -30.827 9.797 79.415 1.00 48.44 108 MET A N 1
ATOM 805 C CA . MET A 1 108 ? -29.654 9.793 80.306 1.00 48.44 108 MET A CA 1
ATOM 806 C C . MET A 1 108 ? -29.809 10.671 81.560 1.00 48.44 108 MET A C 1
ATOM 808 O O . MET A 1 108 ? -29.097 10.462 82.537 1.00 48.44 108 MET A O 1
ATOM 812 N N . VAL A 1 109 ? -30.763 11.605 81.582 1.00 53.06 109 VAL A N 1
ATOM 813 C CA . VAL A 1 109 ? -30.980 12.513 82.726 1.00 53.06 109 VAL A CA 1
ATOM 814 C C . VAL A 1 109 ? -31.928 11.921 83.785 1.00 53.06 109 VAL A C 1
ATOM 816 O O . VAL A 1 109 ? -32.032 12.462 84.881 1.00 53.06 109 VAL A O 1
ATOM 819 N N . ARG A 1 110 ? -32.603 10.789 83.523 1.00 54.19 110 ARG A N 1
ATOM 820 C CA . ARG A 1 110 ? -33.774 10.376 84.328 1.00 54.19 110 ARG A CA 1
ATOM 821 C C . ARG A 1 110 ? -33.759 8.952 84.899 1.00 54.19 110 ARG A C 1
ATOM 823 O O . ARG A 1 110 ? -34.788 8.503 85.387 1.00 54.19 110 ARG A O 1
ATOM 830 N N . ASN A 1 111 ? -32.636 8.232 84.855 1.00 53.03 111 ASN A N 1
ATOM 831 C CA . ASN A 1 111 ? -32.598 6.806 85.222 1.00 53.03 111 ASN A CA 1
ATOM 832 C C . ASN A 1 111 ? -31.513 6.453 86.261 1.00 53.03 111 ASN A C 1
ATOM 834 O O . ASN A 1 111 ?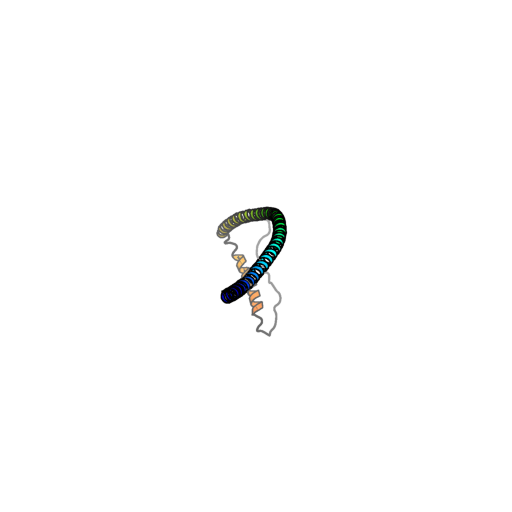 -30.790 5.469 86.102 1.00 53.03 111 ASN A O 1
ATOM 838 N N . GLN A 1 112 ? -31.407 7.243 87.337 1.00 50.09 112 GLN A N 1
ATOM 839 C CA . GLN A 1 112 ? -30.529 6.936 88.479 1.00 50.09 112 GLN A CA 1
ATOM 840 C C . GLN A 1 112 ? -30.956 5.668 89.259 1.00 50.09 112 GLN A C 1
ATOM 842 O O . GLN A 1 112 ? -30.125 5.074 89.936 1.00 50.09 112 GLN A O 1
ATOM 847 N N . ASP A 1 113 ? -32.185 5.164 89.080 1.00 57.31 113 ASP A N 1
ATOM 848 C CA . ASP A 1 113 ? -32.710 4.026 89.858 1.00 57.31 113 ASP A CA 1
ATOM 849 C C . ASP A 1 113 ? -32.408 2.623 89.285 1.00 57.31 113 ASP A C 1
ATOM 851 O O . ASP A 1 113 ? -32.681 1.618 89.941 1.00 57.31 113 ASP A O 1
ATOM 855 N N . LYS A 1 114 ? -31.807 2.492 88.088 1.00 51.69 114 LYS A N 1
ATOM 856 C CA . LYS A 1 114 ? -31.470 1.164 87.505 1.00 51.69 114 LYS A CA 1
ATOM 857 C C . LYS A 1 114 ? -30.009 0.737 87.640 1.00 51.69 114 LYS A C 1
ATOM 859 O O . LYS A 1 114 ? -29.625 -0.303 87.106 1.00 51.69 114 LYS A O 1
ATOM 864 N N . VAL A 1 115 ? -29.194 1.478 88.389 1.00 55.38 115 VAL A N 1
ATOM 865 C CA . VAL A 1 115 ? -27.792 1.096 88.643 1.00 55.38 115 VAL A CA 1
ATOM 866 C C . VAL A 1 115 ? -27.699 -0.142 89.556 1.00 55.38 115 VAL A C 1
ATOM 868 O O . VAL A 1 115 ? -26.750 -0.916 89.452 1.00 55.38 115 VAL A O 1
ATOM 871 N N . ALA A 1 116 ? -28.732 -0.428 90.359 1.00 56.56 116 ALA A N 1
ATOM 872 C CA . ALA A 1 116 ? -28.770 -1.592 91.250 1.00 56.56 116 ALA A CA 1
ATOM 873 C C . ALA A 1 116 ? -28.843 -2.959 90.527 1.00 56.56 116 ALA A C 1
ATOM 875 O O . ALA A 1 116 ? -28.439 -3.968 91.101 1.00 56.56 116 ALA A O 1
ATOM 876 N N . GLN A 1 117 ? -29.299 -3.023 89.266 1.00 53.06 117 GLN A N 1
ATOM 877 C CA . GLN A 1 117 ? -29.370 -4.289 88.510 1.00 53.06 117 GLN A CA 1
ATOM 878 C C . GLN A 1 117 ? -28.072 -4.638 87.765 1.00 53.06 117 GLN A C 1
ATOM 880 O O . GLN A 1 117 ? -27.829 -5.808 87.484 1.00 53.06 117 GLN A O 1
ATOM 885 N N . VAL A 1 118 ? -27.197 -3.666 87.489 1.00 57.88 118 VAL A N 1
ATOM 886 C CA . VAL A 1 118 ? -25.914 -3.906 86.793 1.00 57.88 118 VAL A CA 1
ATOM 887 C C . VAL A 1 118 ? -24.890 -4.591 87.709 1.00 57.88 118 VAL A C 1
ATOM 889 O O . VAL A 1 118 ? -24.049 -5.356 87.240 1.00 57.88 118 VAL A O 1
ATOM 892 N N . VAL A 1 119 ? -25.016 -4.416 89.029 1.00 63.25 119 VAL A N 1
ATOM 893 C CA . VAL A 1 119 ? -24.159 -5.074 90.032 1.00 63.25 119 VAL A CA 1
ATOM 894 C C . VAL A 1 119 ? -24.332 -6.602 90.017 1.00 63.25 119 VAL A C 1
ATOM 896 O O . VAL A 1 119 ? -23.376 -7.332 90.274 1.00 63.25 119 VAL A O 1
ATOM 899 N N . GLN A 1 120 ? -25.513 -7.106 89.636 1.00 59.38 120 GLN A N 1
ATOM 900 C CA . GLN A 1 120 ? -25.799 -8.547 89.607 1.00 59.38 120 GLN A CA 1
ATOM 901 C C . GLN A 1 120 ? -25.115 -9.280 88.439 1.00 59.38 120 GLN A C 1
ATOM 903 O O . GLN A 1 120 ? -24.702 -10.427 88.592 1.00 59.38 120 GLN A O 1
ATOM 908 N N . TRP A 1 121 ? -24.899 -8.612 87.302 1.00 63.59 121 TRP A N 1
ATOM 909 C CA . TRP A 1 121 ? -24.196 -9.201 86.152 1.00 63.59 121 TRP A CA 1
ATOM 910 C C . TRP A 1 121 ? -22.692 -9.386 86.412 1.00 63.59 121 TRP A C 1
ATOM 912 O O . TRP A 1 121 ? -22.070 -10.282 85.842 1.00 63.59 121 TRP A O 1
ATOM 922 N N . GLY A 1 122 ? -22.111 -8.598 87.325 1.00 71.88 122 GLY A N 1
ATOM 923 C CA . GLY A 1 122 ? -20.706 -8.725 87.726 1.00 71.88 122 GLY A CA 1
ATOM 924 C C . GLY A 1 122 ? -20.393 -10.026 88.473 1.00 71.88 122 GLY A C 1
ATOM 925 O O . GLY A 1 122 ? -19.295 -10.562 88.328 1.00 71.88 122 GLY A O 1
ATOM 926 N N . ALA A 1 123 ? -21.358 -10.571 89.221 1.00 67.81 123 ALA A N 1
ATOM 927 C CA . ALA A 1 123 ? -21.193 -11.836 89.938 1.00 67.81 123 ALA A CA 1
ATOM 928 C C . ALA A 1 123 ? -21.147 -13.040 88.978 1.00 67.81 123 ALA A C 1
ATOM 930 O O . ALA A 1 123 ? -20.276 -13.897 89.106 1.00 67.81 123 ALA A O 1
ATOM 931 N N . VAL A 1 124 ? -22.011 -13.048 87.956 1.00 71.31 124 VAL A N 1
ATOM 932 C CA . VAL A 1 124 ? -22.100 -14.132 86.958 1.00 71.31 124 VAL A CA 1
ATOM 933 C C . VAL A 1 124 ? -20.854 -14.184 86.065 1.00 71.31 124 VAL A C 1
ATOM 935 O O . VAL A 1 124 ? -20.335 -15.257 85.760 1.00 71.31 124 VAL A O 1
ATOM 938 N N . VAL A 1 125 ? -20.314 -13.021 85.683 1.00 77.31 125 VAL A N 1
ATOM 939 C CA . VAL A 1 125 ? -19.066 -12.931 84.901 1.00 77.31 125 VAL A CA 1
ATOM 940 C C . VAL A 1 125 ? -17.855 -13.393 85.717 1.00 77.31 125 VAL A C 1
ATOM 942 O O . VAL A 1 125 ? -16.939 -14.007 85.166 1.00 77.31 125 VAL A O 1
ATOM 945 N N . LYS A 1 126 ? -17.851 -13.137 87.031 1.00 77.62 126 LYS A N 1
ATOM 946 C CA . LYS A 1 126 ? -16.787 -13.592 87.932 1.00 77.62 126 LYS A CA 1
ATOM 947 C C . LYS A 1 126 ? -16.770 -15.119 88.055 1.00 77.62 126 LYS A C 1
ATOM 949 O O . LYS A 1 126 ? -15.706 -15.708 87.894 1.00 77.62 126 LYS A O 1
ATOM 954 N N . GLU A 1 127 ? -17.929 -15.758 88.225 1.00 69.75 127 GLU A N 1
ATOM 955 C CA . GLU A 1 127 ? -18.033 -17.228 88.259 1.00 69.75 127 GLU A CA 1
ATOM 956 C C . GLU A 1 127 ? -17.625 -17.890 86.933 1.00 69.75 127 GLU A C 1
ATOM 958 O O . GLU A 1 127 ? -16.929 -18.906 86.936 1.00 69.75 127 GLU A O 1
ATOM 963 N N . LEU A 1 128 ? -17.995 -17.305 85.788 1.00 79.75 128 LEU A N 1
ATOM 964 C CA . LEU A 1 128 ? -17.585 -17.801 84.467 1.00 79.75 128 LEU A CA 1
ATOM 965 C C . LEU A 1 128 ? -16.070 -17.706 84.248 1.00 79.75 128 LEU A C 1
ATOM 967 O O . LEU A 1 128 ? -15.469 -18.620 83.681 1.00 79.75 128 LEU A O 1
ATOM 971 N N . LYS A 1 129 ? -15.443 -16.620 84.716 1.00 77.25 129 LYS A N 1
ATOM 972 C CA . LYS A 1 129 ? -13.990 -16.436 84.644 1.00 77.25 129 LYS A CA 1
ATOM 973 C C . LYS A 1 129 ? -13.262 -17.432 85.546 1.00 77.25 129 LYS A C 1
ATOM 975 O O . LYS A 1 129 ? -12.313 -18.075 85.097 1.00 77.25 129 LYS A O 1
ATOM 980 N N . ASP A 1 130 ? -13.717 -17.592 86.784 1.00 74.00 130 ASP A N 1
ATOM 981 C CA . ASP A 1 130 ? -13.070 -18.484 87.747 1.00 74.00 130 ASP A CA 1
ATOM 982 C C . ASP A 1 130 ? -13.149 -19.952 87.291 1.00 74.00 130 ASP A C 1
ATOM 984 O O . ASP A 1 130 ? -12.180 -20.695 87.444 1.00 74.00 130 ASP A O 1
ATOM 988 N N . LYS A 1 131 ? -14.233 -20.352 86.611 1.00 69.06 131 LYS A N 1
ATOM 989 C CA . LYS A 1 131 ? -14.380 -21.706 86.048 1.00 69.06 131 LYS A CA 1
ATOM 990 C C . LYS A 1 131 ? -13.472 -21.983 84.843 1.00 69.06 131 LYS A C 1
ATOM 992 O O . LYS A 1 131 ? -13.127 -23.131 84.597 1.00 69.06 131 LYS A O 1
ATOM 997 N N . TRP A 1 132 ? -13.079 -20.955 84.091 1.00 72.81 132 TRP A N 1
ATOM 998 C CA . TRP A 1 132 ? -12.248 -21.114 82.890 1.00 72.81 132 TRP A CA 1
ATOM 999 C C . TRP A 1 132 ? -10.743 -21.017 83.179 1.00 72.81 132 TRP A C 1
ATOM 1001 O O . TRP A 1 132 ? -9.932 -21.594 82.459 1.00 72.81 132 TRP A O 1
ATOM 1011 N N . PHE A 1 133 ? -10.362 -20.324 84.256 1.00 73.44 133 PHE A N 1
ATOM 1012 C CA . PHE A 1 133 ? -8.959 -20.143 84.649 1.00 73.44 133 PHE A CA 1
ATOM 1013 C C . PHE A 1 133 ? -8.552 -20.918 85.917 1.00 73.44 133 PHE A C 1
ATOM 1015 O O . PHE A 1 133 ? -7.369 -20.938 86.255 1.00 73.44 133 PHE A O 1
ATOM 1022 N N . GLY A 1 134 ? -9.497 -21.556 86.617 1.00 59.84 134 GLY A N 1
ATOM 1023 C CA . GLY A 1 134 ? -9.285 -22.167 87.934 1.00 59.84 134 GLY A CA 1
ATOM 1024 C C . GLY A 1 134 ? -8.983 -23.668 87.969 1.00 59.84 134 GLY A C 1
ATOM 1025 O O . GLY A 1 134 ? -8.847 -24.212 89.060 1.00 59.84 134 GLY A O 1
ATOM 1026 N N . GLU A 1 135 ? -8.842 -24.363 86.836 1.00 56.44 135 GLU A N 1
ATOM 1027 C CA . GLU A 1 135 ? -8.594 -25.817 86.832 1.00 56.44 135 GLU A CA 1
ATOM 1028 C C . GLU A 1 135 ? -7.096 -26.171 86.819 1.00 56.44 135 GLU A C 1
ATOM 1030 O O . GLU A 1 135 ? -6.607 -26.931 85.986 1.00 56.44 135 GLU A O 1
ATOM 1035 N N . LYS A 1 136 ? -6.344 -25.605 87.771 1.00 57.84 136 LYS A N 1
ATOM 1036 C CA . LYS A 1 136 ? -5.060 -26.155 88.236 1.00 57.84 136 LYS A CA 1
ATOM 1037 C C . LYS A 1 136 ? -4.951 -25.960 89.748 1.00 57.84 136 LYS A C 1
ATOM 1039 O O . LYS A 1 136 ? -4.725 -24.849 90.215 1.00 57.84 136 LYS A O 1
ATOM 1044 N N . ASN A 1 137 ? -5.039 -27.083 90.462 1.00 55.19 137 ASN A N 1
ATOM 1045 C CA . ASN A 1 137 ? -4.889 -27.292 91.910 1.00 55.19 137 ASN A CA 1
ATOM 1046 C C . ASN A 1 137 ? -6.190 -27.215 92.730 1.00 55.19 137 ASN A C 1
ATOM 1048 O O . ASN A 1 137 ? -6.506 -26.175 93.301 1.00 55.19 137 ASN A O 1
ATOM 1052 N N . LYS A 1 138 ? -6.835 -28.369 92.954 1.00 49.00 138 LYS A N 1
ATOM 1053 C CA . LYS A 1 138 ? -6.687 -29.111 94.226 1.00 49.00 138 LYS A CA 1
ATOM 1054 C C . LYS A 1 138 ? -7.503 -30.410 94.249 1.00 49.00 138 LYS A C 1
ATOM 1056 O O . LYS A 1 138 ? -8.716 -30.416 94.085 1.00 49.00 138 LYS A O 1
ATOM 1061 N N . HIS A 1 139 ? -6.761 -31.487 94.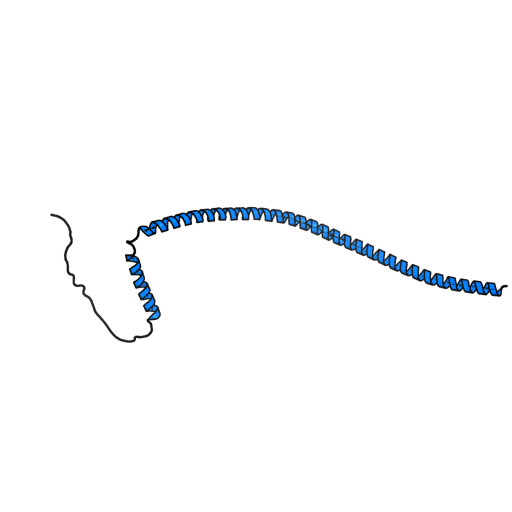478 1.00 41.09 139 HIS A N 1
ATOM 1062 C CA . HIS A 1 139 ? -7.182 -32.759 95.052 1.00 41.09 139 HIS A CA 1
ATOM 1063 C C . HIS A 1 139 ? -7.493 -32.546 96.555 1.00 41.09 139 HIS A C 1
ATOM 1065 O O . HIS A 1 139 ? -6.801 -31.740 97.179 1.00 41.09 139 HIS A O 1
ATOM 1071 N N . ASP A 1 140 ? -8.470 -33.297 97.086 1.00 40.81 140 ASP A N 1
ATOM 1072 C CA . ASP A 1 140 ? -8.776 -33.556 98.517 1.00 40.81 140 ASP A CA 1
ATOM 1073 C C . ASP A 1 140 ? -9.278 -32.341 99.360 1.00 40.81 140 ASP A C 1
ATOM 1075 O O . ASP A 1 140 ? -8.769 -31.236 99.243 1.00 40.81 140 ASP A O 1
ATOM 1079 N N . GLU A 1 141 ? -10.283 -32.375 100.252 1.00 37.12 141 GLU A N 1
ATOM 1080 C CA . GLU A 1 141 ? -10.960 -33.445 100.988 1.00 37.12 141 GLU A CA 1
ATOM 1081 C C . GLU A 1 141 ? -12.289 -32.927 101.637 1.00 37.12 141 GLU A C 1
ATOM 1083 O O . GLU A 1 141 ? -12.322 -31.851 102.222 1.00 37.12 141 GLU A O 1
ATOM 1088 N N . LYS A 1 142 ? -13.362 -33.735 101.524 1.00 37.75 142 LYS A N 1
ATOM 1089 C CA . LYS A 1 142 ? -14.544 -34.016 102.400 1.00 37.75 142 LYS A CA 1
ATOM 1090 C C . LYS A 1 142 ? -15.377 -32.937 103.158 1.00 37.75 142 LYS A C 1
ATOM 1092 O O . LYS A 1 142 ? -14.938 -32.405 104.163 1.00 37.75 142 LYS A O 1
ATOM 1097 N N . LYS A 1 143 ? -16.683 -32.928 102.786 1.00 41.09 143 LYS A N 1
ATOM 1098 C CA . LYS A 1 143 ? -17.969 -33.148 103.544 1.00 41.09 143 LYS A CA 1
ATOM 1099 C C . LYS A 1 143 ? -18.317 -32.305 104.815 1.00 41.09 143 LYS A C 1
ATOM 1101 O O . LYS A 1 143 ? -17.428 -31.787 105.466 1.00 41.09 143 LYS A O 1
ATOM 1106 N N . PRO A 1 144 ? -19.566 -32.382 105.342 1.00 53.28 144 PRO A N 1
ATOM 1107 C CA . PRO A 1 144 ? -20.863 -31.9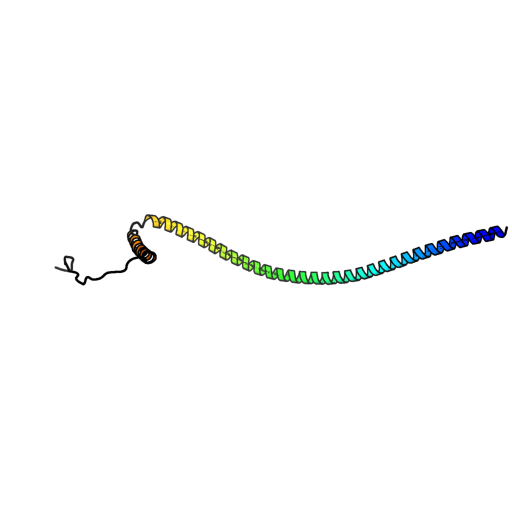07 104.817 1.00 53.28 144 PRO A CA 1
ATOM 1108 C C . PRO A 1 144 ? -21.598 -31.016 105.866 1.00 53.28 144 PRO A C 1
ATOM 1110 O O . PRO A 1 144 ? -21.246 -31.054 107.042 1.00 53.28 144 PRO A O 1
ATOM 1113 N N . PHE A 1 145 ? -22.663 -30.277 105.523 1.00 38.41 145 PHE A N 1
ATOM 1114 C CA . PHE A 1 145 ? -23.625 -29.877 106.567 1.00 38.41 145 PHE A CA 1
ATOM 1115 C C . PHE A 1 145 ? -25.057 -29.727 106.055 1.00 38.41 145 PHE A C 1
ATOM 1117 O O . PHE A 1 145 ? -25.327 -29.048 105.066 1.00 38.41 145 PHE A O 1
ATOM 1124 N N . ASP A 1 146 ? -25.921 -30.434 106.770 1.00 45.22 146 ASP A N 1
ATOM 1125 C CA . ASP A 1 146 ? -27.351 -30.623 106.609 1.00 45.22 146 ASP A CA 1
ATOM 1126 C C . ASP A 1 146 ? -28.152 -29.437 107.177 1.00 45.22 146 ASP A C 1
ATOM 1128 O O . ASP A 1 146 ? -27.749 -28.805 108.150 1.00 45.22 146 ASP A O 1
ATOM 1132 N N . SER A 1 147 ? -29.304 -29.186 106.555 1.00 46.75 147 SER A N 1
ATOM 1133 C CA . SER A 1 147 ? -30.615 -28.931 107.169 1.00 46.75 147 SER A CA 1
ATOM 1134 C C . SER A 1 147 ? -30.694 -28.243 108.549 1.00 46.75 147 SER A C 1
ATOM 1136 O O . SER A 1 147 ? -30.476 -28.883 109.566 1.00 46.75 147 SER A O 1
ATOM 1138 N N . GLU A 1 148 ? -31.149 -26.982 108.581 1.00 44.75 148 GLU A N 1
ATOM 1139 C CA . GLU A 1 148 ? -32.296 -26.493 109.388 1.00 44.75 148 GLU A CA 1
ATOM 1140 C C . GLU A 1 148 ? -32.357 -24.952 109.365 1.00 44.75 148 GLU A C 1
ATOM 1142 O O . GLU A 1 148 ? -31.505 -24.257 109.918 1.00 44.75 148 GLU A O 1
ATOM 1147 N N . VAL A 1 149 ? -33.407 -24.393 108.755 1.00 49.09 149 VAL A N 1
ATOM 1148 C CA . VAL A 1 149 ? -33.761 -22.974 108.905 1.00 49.09 149 VAL A CA 1
ATOM 1149 C C . VAL A 1 149 ? -34.722 -22.854 110.085 1.00 49.09 149 VAL A C 1
ATOM 1151 O O . VAL A 1 149 ? -35.900 -23.195 109.989 1.00 49.09 149 VAL A O 1
ATOM 1154 N N . LYS A 1 150 ? -34.200 -22.360 111.210 1.00 45.59 150 LYS A N 1
ATOM 1155 C CA . LYS A 1 150 ? -34.964 -22.003 112.409 1.00 45.59 150 LYS A CA 1
ATOM 1156 C C . LYS A 1 150 ? -35.753 -20.716 112.139 1.00 45.59 150 LYS A C 1
ATOM 1158 O O . LYS A 1 150 ? -35.169 -19.655 111.930 1.00 45.59 150 LYS A O 1
ATOM 1163 N N . ILE A 1 151 ? -37.079 -20.818 112.129 1.00 50.41 151 ILE A N 1
ATOM 1164 C CA . ILE A 1 151 ? -37.998 -19.688 111.964 1.00 50.41 151 ILE A CA 1
ATOM 1165 C C . ILE A 1 151 ? -38.001 -18.836 113.238 1.00 50.41 151 ILE A C 1
ATOM 1167 O O . ILE A 1 151 ? -38.313 -19.337 114.316 1.00 50.41 151 ILE A O 1
ATOM 1171 N N . HIS A 1 152 ? -37.729 -17.538 113.096 1.00 51.69 152 HIS A N 1
ATOM 1172 C CA . HIS A 1 152 ? -38.200 -16.520 114.032 1.00 51.69 152 HIS A CA 1
ATOM 1173 C C . HIS A 1 152 ? -39.178 -15.590 113.315 1.00 51.69 152 HIS A C 1
ATOM 1175 O O . HIS A 1 152 ? -38.831 -14.830 112.415 1.00 51.69 152 HIS A O 1
ATOM 1181 N N . THR A 1 153 ? -40.429 -15.709 113.732 1.00 52.12 153 THR A N 1
ATOM 1182 C CA . THR A 1 153 ? -41.593 -14.900 113.388 1.00 52.12 153 THR A CA 1
ATOM 1183 C C . THR A 1 153 ? -41.514 -13.543 114.088 1.00 52.12 153 THR A C 1
ATOM 1185 O O . THR A 1 153 ? -41.303 -13.518 115.297 1.00 52.12 153 THR A O 1
ATOM 1188 N N . HIS A 1 154 ? -41.791 -12.439 113.385 1.00 45.22 154 HIS A N 1
ATOM 1189 C CA . HIS A 1 154 ? -42.699 -11.410 113.904 1.00 45.22 154 HIS A CA 1
ATOM 1190 C C . HIS A 1 154 ? -43.113 -10.370 112.851 1.00 45.22 154 HIS A C 1
ATOM 1192 O O . HIS A 1 154 ? -42.278 -9.716 112.243 1.00 45.22 154 HIS A O 1
ATOM 1198 N N . GLN A 1 155 ? -44.436 -10.190 112.789 1.00 42.34 155 GLN A N 1
ATOM 1199 C CA . GLN A 1 155 ? -45.186 -8.993 112.398 1.00 42.34 155 GLN A CA 1
ATOM 1200 C C . GLN A 1 155 ? -45.196 -8.599 110.917 1.00 42.34 155 GLN A C 1
ATOM 1202 O O . GLN A 1 155 ? -44.237 -8.056 110.385 1.00 42.34 155 GLN A O 1
ATOM 1207 N N . LEU A 1 156 ? -46.347 -8.844 110.288 1.00 47.19 156 LEU A N 1
ATOM 1208 C CA . LEU A 1 156 ? -47.311 -7.861 109.757 1.00 47.19 156 LEU A CA 1
ATOM 1209 C C . LEU A 1 156 ? -48.304 -8.699 108.927 1.00 47.19 156 LEU A C 1
ATOM 1211 O O . LEU A 1 156 ? -47.931 -9.371 107.975 1.00 47.19 156 LEU A O 1
ATOM 1215 N N . GLU A 1 157 ? -49.515 -8.957 109.409 1.00 40.56 157 GLU A N 1
ATOM 1216 C CA . GLU A 1 157 ? -50.673 -8.057 109.363 1.00 40.56 157 GLU A CA 1
ATOM 1217 C C . GLU A 1 157 ? -51.747 -8.755 108.507 1.00 40.56 157 GLU A C 1
ATOM 1219 O O . GLU A 1 157 ? -51.646 -8.854 107.286 1.00 40.56 157 GLU A O 1
ATOM 1224 N N . ARG A 1 158 ? -52.786 -9.282 109.159 1.00 46.41 158 ARG A N 1
ATOM 1225 C CA . ARG A 1 158 ? -54.107 -9.425 108.545 1.00 46.41 158 ARG A CA 1
ATOM 1226 C C . ARG A 1 158 ? -55.176 -9.089 109.578 1.00 46.41 158 ARG A C 1
ATOM 1228 O O . ARG A 1 158 ? -55.388 -9.842 110.515 1.00 46.41 158 ARG A O 1
ATOM 1235 N N . SER A 1 159 ? -55.878 -8.001 109.271 1.00 50.97 159 SER A N 1
ATOM 1236 C CA . SER A 1 159 ? -57.339 -7.926 109.238 1.00 50.97 159 SER A CA 1
ATOM 1237 C C . SER A 1 159 ? -58.109 -7.979 110.572 1.00 50.97 159 SER A C 1
ATOM 1239 O O . SER A 1 159 ? -58.366 -9.043 111.119 1.00 50.97 159 SER A O 1
ATOM 1241 N N . ASN A 1 160 ? -58.629 -6.798 110.930 1.00 53.44 160 ASN A N 1
ATOM 1242 C CA . ASN A 1 160 ? -60.022 -6.552 111.331 1.00 53.44 160 ASN A CA 1
ATOM 1243 C C . ASN A 1 160 ? -60.456 -6.883 112.777 1.00 53.44 160 ASN A C 1
ATOM 1245 O O . ASN A 1 160 ? -60.992 -7.956 113.045 1.00 53.44 160 ASN A O 1
ATOM 1249 N N . SER A 1 161 ? -60.337 -5.890 113.667 1.00 41.97 161 SER A N 1
ATOM 1250 C CA . SER A 1 161 ? -61.429 -5.347 114.499 1.00 41.97 161 SER A CA 1
ATOM 1251 C C . SER A 1 161 ? -61.022 -4.005 115.102 1.00 41.97 161 SER A C 1
ATOM 1253 O O . SER A 1 161 ? -59.801 -3.769 115.233 1.00 41.97 161 SER A O 1
#

Radius of gyration: 57.06 Å; chains: 1; bounding box: 98×47×166 Å